Protein AF-A0A2H9MMQ1-F1 (afdb_monomer_lite)

Structure (mmCIF, N/CA/C/O backbone):
data_AF-A0A2H9MMQ1-F1
#
_entry.id   AF-A0A2H9MMQ1-F1
#
loop_
_atom_site.group_PDB
_atom_site.id
_atom_site.type_symbol
_atom_site.label_atom_id
_atom_site.label_alt_id
_atom_site.label_comp_id
_atom_site.label_asym_id
_atom_site.label_entity_id
_at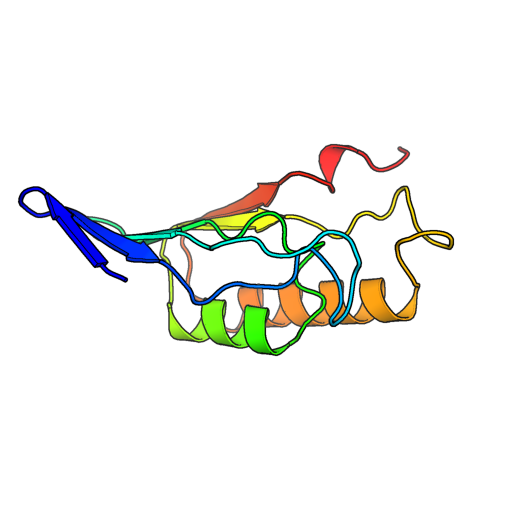om_site.label_seq_id
_atom_site.pdbx_PDB_ins_code
_atom_site.Cartn_x
_atom_site.Cartn_y
_atom_site.Cartn_z
_atom_site.occupancy
_atom_site.B_iso_or_equiv
_atom_site.auth_seq_id
_atom_site.auth_comp_id
_atom_site.auth_asym_id
_atom_site.auth_atom_id
_atom_site.pdbx_PDB_model_num
ATOM 1 N N . ASN A 1 1 ? 9.566 6.339 15.360 1.00 82.38 1 ASN A N 1
ATOM 2 C CA . ASN A 1 1 ? 8.726 6.812 14.237 1.00 82.38 1 ASN A CA 1
ATOM 3 C C . ASN A 1 1 ? 7.253 6.828 14.631 1.00 82.38 1 ASN A C 1
ATOM 5 O O . ASN A 1 1 ? 6.431 6.241 13.939 1.00 82.38 1 ASN A O 1
ATOM 9 N N . GLU A 1 2 ? 6.913 7.471 15.750 1.00 95.56 2 GLU A N 1
ATOM 10 C CA . GLU A 1 2 ? 5.535 7.523 16.243 1.00 95.56 2 GLU A CA 1
ATOM 11 C C . GLU A 1 2 ? 5.284 8.832 16.993 1.00 95.56 2 GLU A C 1
ATOM 13 O O . GLU A 1 2 ? 6.166 9.306 17.710 1.00 95.56 2 GLU A O 1
ATOM 18 N N . LEU A 1 3 ? 4.090 9.393 16.816 1.00 97.81 3 LEU A N 1
ATOM 19 C CA . LEU A 1 3 ? 3.568 10.549 17.536 1.00 97.81 3 LEU A CA 1
ATOM 20 C C . LEU A 1 3 ? 2.200 10.196 18.125 1.00 97.81 3 LEU A C 1
ATOM 22 O O . LEU A 1 3 ? 1.435 9.436 17.527 1.00 97.81 3 LEU A O 1
ATOM 26 N N . LYS A 1 4 ? 1.870 10.776 19.280 1.00 97.94 4 LYS A N 1
ATOM 27 C CA . LYS A 1 4 ? 0.571 10.589 19.932 1.00 97.94 4 LYS A CA 1
ATOM 28 C C . LYS A 1 4 ? -0.035 11.934 20.316 1.00 97.94 4 LYS A C 1
ATOM 30 O O . LYS A 1 4 ? 0.598 12.719 21.015 1.00 97.94 4 LYS A O 1
ATOM 35 N N . PHE A 1 5 ? -1.279 12.156 19.901 1.00 97.38 5 PHE A N 1
ATOM 36 C CA . PHE A 1 5 ? -2.075 13.344 20.209 1.00 97.38 5 PHE A CA 1
ATOM 37 C C . PHE A 1 5 ? -3.426 12.900 20.777 1.00 97.38 5 PHE A C 1
ATOM 39 O O . PHE A 1 5 ? -4.318 12.475 20.042 1.00 97.38 5 PHE A O 1
ATOM 46 N N . GLY A 1 6 ? -3.572 12.945 22.103 1.00 96.94 6 GLY A N 1
ATOM 47 C CA . GLY A 1 6 ? -4.752 12.393 22.774 1.00 96.94 6 GLY A CA 1
ATOM 48 C C . GLY A 1 6 ? -4.899 10.890 22.504 1.00 96.94 6 GLY A C 1
ATOM 49 O O . GLY A 1 6 ? -3.994 10.113 22.820 1.00 96.94 6 GLY A O 1
ATOM 50 N N . SER A 1 7 ? -6.032 10.480 21.921 1.00 97.19 7 SER A N 1
ATOM 51 C CA . SER A 1 7 ? -6.284 9.089 21.507 1.00 97.19 7 SER A CA 1
ATOM 52 C C . SER A 1 7 ? -5.774 8.755 20.102 1.00 97.19 7 SER A C 1
ATOM 54 O O . SER A 1 7 ? -5.776 7.586 19.732 1.00 97.19 7 SER A O 1
ATOM 56 N N . THR A 1 8 ? -5.324 9.746 19.328 1.00 98.19 8 THR A N 1
ATOM 57 C CA . THR A 1 8 ? -4.804 9.541 17.973 1.00 98.19 8 THR A CA 1
ATOM 58 C C . THR A 1 8 ? -3.328 9.173 18.020 1.00 98.19 8 THR A C 1
ATOM 60 O O . THR A 1 8 ? -2.508 9.889 18.603 1.00 98.19 8 THR A O 1
ATOM 63 N N . LYS A 1 9 ? -2.980 8.075 17.358 1.00 98.44 9 LYS A N 1
ATOM 64 C CA . LYS A 1 9 ? -1.619 7.574 17.184 1.00 98.44 9 LYS A CA 1
ATOM 65 C C . LYS A 1 9 ? -1.228 7.686 15.711 1.00 98.44 9 LYS A C 1
ATOM 67 O O . LYS A 1 9 ? -1.979 7.259 14.844 1.00 98.44 9 LYS A O 1
ATOM 72 N N . ILE A 1 10 ? -0.066 8.265 15.428 1.00 98.50 10 ILE A N 1
ATOM 73 C CA . ILE A 1 10 ? 0.460 8.433 14.069 1.00 98.50 10 ILE A CA 1
ATOM 74 C C . ILE A 1 10 ? 1.801 7.715 13.997 1.00 98.50 10 ILE A C 1
ATOM 76 O O . ILE A 1 10 ? 2.733 8.083 14.710 1.00 98.50 10 ILE A O 1
ATOM 80 N N . ARG A 1 11 ? 1.907 6.699 13.146 1.00 98.19 11 ARG A N 1
ATOM 81 C CA . ARG A 1 11 ? 3.144 5.965 12.871 1.00 98.19 11 ARG A CA 1
ATOM 82 C C . ARG A 1 11 ? 3.617 6.258 11.458 1.00 98.19 11 ARG A C 1
ATOM 84 O O . ARG A 1 11 ? 2.818 6.456 10.550 1.00 98.19 11 ARG A O 1
ATOM 91 N N . PHE A 1 12 ? 4.929 6.250 11.283 1.00 98.19 12 PHE A N 1
ATOM 92 C CA . PHE A 1 12 ? 5.563 6.440 9.984 1.00 98.19 12 PHE A CA 1
ATOM 93 C C . PHE A 1 12 ? 6.312 5.173 9.597 1.00 98.19 12 PHE A C 1
ATOM 95 O O . PHE A 1 12 ? 6.982 4.563 10.443 1.00 98.19 12 PHE A O 1
ATOM 102 N N . THR A 1 13 ? 6.229 4.788 8.326 1.00 97.62 13 THR A N 1
ATOM 103 C CA . THR A 1 13 ? 7.014 3.667 7.804 1.00 97.62 13 THR A CA 1
ATOM 104 C C . THR A 1 13 ? 8.509 3.994 7.854 1.00 97.62 13 THR A C 1
ATOM 106 O O . THR A 1 13 ? 8.940 5.122 8.116 1.00 97.62 13 THR A O 1
ATOM 109 N N . LYS A 1 14 ? 9.349 2.998 7.574 1.00 96.19 14 LYS A N 1
ATOM 110 C CA . LYS A 1 14 ? 10.704 3.298 7.093 1.00 96.19 14 LYS A CA 1
ATOM 111 C C . LYS A 1 14 ? 10.610 3.968 5.709 1.00 96.19 14 LYS A C 1
ATOM 113 O O . LYS A 1 14 ? 9.578 3.804 5.055 1.00 96.19 14 LYS A O 1
ATOM 118 N N . PRO A 1 15 ? 11.650 4.690 5.255 1.00 96.50 15 PRO A N 1
ATOM 119 C CA . PRO A 1 15 ? 11.690 5.209 3.892 1.00 96.50 15 PRO A CA 1
ATOM 120 C C . PRO A 1 15 ? 11.407 4.098 2.873 1.00 96.50 15 PRO A C 1
ATOM 122 O O . PRO A 1 15 ? 12.045 3.043 2.901 1.00 96.50 15 PRO A O 1
ATOM 125 N N . LEU A 1 16 ? 10.430 4.335 2.005 1.00 96.94 16 LEU A N 1
ATOM 126 C CA . LEU A 1 16 ? 10.028 3.464 0.905 1.00 96.94 16 LEU A CA 1
ATOM 127 C C . LEU A 1 16 ? 10.534 4.087 -0.389 1.00 96.94 16 LEU A C 1
ATOM 129 O O . LEU A 1 16 ? 10.552 5.305 -0.511 1.00 96.94 16 LEU A O 1
ATOM 133 N N . TRP A 1 17 ? 10.969 3.287 -1.352 1.00 97.00 17 TRP A N 1
ATOM 134 C CA . TRP A 1 17 ? 11.376 3.801 -2.653 1.00 97.00 17 TRP A CA 1
ATOM 135 C C . TRP A 1 17 ? 10.185 4.454 -3.351 1.00 97.00 17 TRP A C 1
ATOM 137 O O . TRP A 1 17 ? 9.100 3.876 -3.397 1.00 97.00 17 TRP A O 1
ATOM 147 N N . HIS A 1 18 ? 10.409 5.637 -3.920 1.00 94.31 18 HIS A N 1
ATOM 148 C CA . HIS A 1 18 ? 9.445 6.256 -4.821 1.00 94.31 18 HIS A CA 1
ATOM 149 C C . HIS A 1 18 ? 9.544 5.579 -6.198 1.00 94.31 18 HIS A C 1
ATOM 151 O O . HIS A 1 18 ? 10.293 6.013 -7.075 1.00 94.31 18 HIS A O 1
ATOM 157 N N . GLY A 1 19 ? 8.866 4.439 -6.338 1.00 90.69 19 GLY A N 1
ATOM 158 C CA . GLY A 1 19 ? 8.978 3.531 -7.478 1.00 90.69 19 GLY A CA 1
ATOM 159 C C . GLY A 1 19 ? 9.860 2.315 -7.199 1.00 90.69 19 GLY A C 1
ATOM 160 O O . GLY A 1 19 ? 9.937 1.816 -6.076 1.00 90.69 19 GLY A O 1
ATOM 161 N N . THR A 1 20 ? 10.537 1.796 -8.225 1.00 92.81 20 THR A N 1
ATOM 162 C CA . THR A 1 20 ? 11.392 0.609 -8.069 1.00 92.81 20 THR A CA 1
ATOM 163 C C . THR A 1 20 ? 12.643 0.873 -7.231 1.00 92.81 20 THR A C 1
ATOM 165 O O . THR A 1 20 ? 13.166 1.986 -7.184 1.00 92.81 20 THR A O 1
ATOM 168 N N . ARG A 1 21 ? 13.212 -0.189 -6.647 1.00 94.25 21 ARG A N 1
ATOM 169 C CA . ARG A 1 21 ? 14.475 -0.124 -5.893 1.00 94.25 21 ARG A CA 1
ATOM 170 C C . ARG A 1 21 ? 15.593 0.519 -6.713 1.00 94.25 21 ARG A C 1
ATOM 172 O O . ARG A 1 21 ? 15.825 0.124 -7.851 1.00 94.25 21 ARG A O 1
ATOM 179 N N . GLY A 1 22 ? 16.311 1.469 -6.113 1.00 92.56 22 GLY A N 1
ATOM 180 C CA . GLY A 1 22 ? 17.439 2.149 -6.760 1.00 92.56 22 GLY A CA 1
ATOM 181 C C . GLY A 1 22 ? 17.043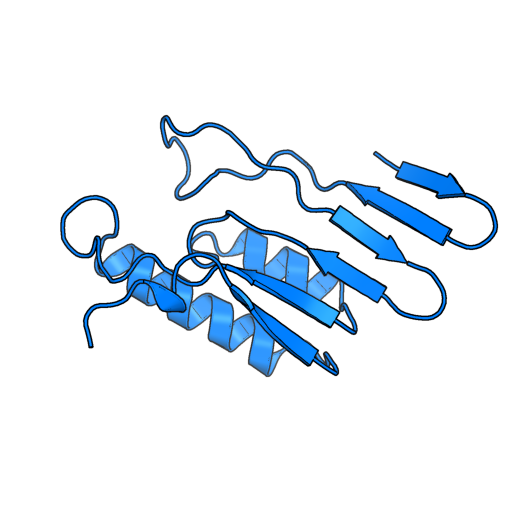 3.259 -7.738 1.00 92.56 22 GLY A C 1
ATOM 182 O O . GLY A 1 22 ? 17.906 3.792 -8.432 1.00 92.56 22 GLY A O 1
ATOM 183 N N . THR A 1 23 ? 15.760 3.622 -7.801 1.00 90.94 23 THR A N 1
ATOM 184 C CA . THR A 1 23 ? 15.285 4.802 -8.536 1.00 90.94 23 THR A CA 1
ATOM 185 C C . THR A 1 23 ? 15.969 6.093 -8.067 1.00 90.94 23 THR A C 1
ATOM 187 O O . THR A 1 23 ? 16.296 6.264 -6.892 1.00 90.94 23 THR A O 1
ATOM 190 N N . LYS A 1 24 ? 16.149 7.044 -8.993 1.00 92.12 24 LYS A N 1
ATOM 191 C CA . LYS A 1 24 ? 16.690 8.385 -8.702 1.00 92.12 24 LYS A CA 1
ATOM 192 C C . LYS A 1 24 ? 15.666 9.326 -8.057 1.00 92.12 24 LYS A C 1
ATOM 194 O O . LYS A 1 24 ? 16.034 10.428 -7.667 1.00 92.12 24 LYS A O 1
ATOM 199 N N . LEU A 1 25 ? 14.406 8.900 -7.949 1.00 91.69 25 LEU A N 1
ATOM 200 C CA . LEU A 1 25 ? 13.318 9.678 -7.349 1.00 91.69 25 LEU A CA 1
ATOM 201 C C . LEU A 1 25 ? 13.416 9.774 -5.816 1.00 91.69 25 LEU A C 1
ATOM 203 O O . LEU A 1 25 ? 12.754 10.608 -5.207 1.00 91.69 25 LEU A O 1
ATOM 207 N N . GLY A 1 26 ? 14.263 8.952 -5.191 1.00 95.12 26 GLY A N 1
ATOM 208 C CA . GLY A 1 26 ? 14.463 8.951 -3.746 1.00 95.12 26 GLY A CA 1
ATOM 209 C C . GLY A 1 26 ? 13.410 8.124 -3.014 1.00 95.12 26 GLY A C 1
ATOM 210 O O . GLY A 1 26 ? 13.071 7.017 -3.442 1.00 95.12 26 GLY A O 1
ATOM 211 N N . PHE A 1 27 ? 12.940 8.645 -1.880 1.00 96.69 27 PHE A N 1
ATOM 212 C CA . PHE A 1 27 ? 12.086 7.913 -0.953 1.00 96.69 27 PHE A CA 1
ATOM 213 C C . PHE A 1 27 ? 10.846 8.707 -0.547 1.00 96.69 27 PHE A C 1
ATOM 215 O O . PHE A 1 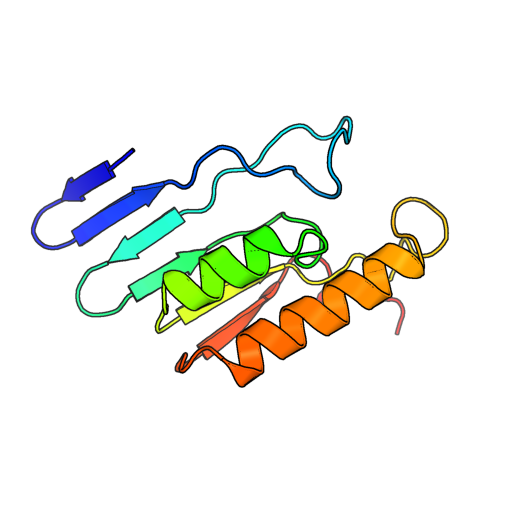27 ? 10.902 9.927 -0.402 1.00 96.69 27 PHE A O 1
ATOM 222 N N . VAL A 1 28 ? 9.770 7.982 -0.269 1.00 96.50 28 VAL A N 1
ATOM 223 C CA . VAL A 1 28 ? 8.561 8.460 0.404 1.00 96.50 28 VAL A CA 1
ATOM 224 C C . VAL A 1 28 ? 8.429 7.792 1.771 1.00 96.50 28 VAL A C 1
ATOM 226 O O . VAL A 1 28 ? 9.125 6.823 2.087 1.00 96.50 28 VAL A O 1
ATOM 229 N N . VAL A 1 29 ? 7.543 8.314 2.611 1.00 97.31 29 VAL A N 1
ATOM 230 C CA . VAL A 1 29 ? 7.214 7.715 3.905 1.00 97.31 29 VAL A CA 1
ATOM 231 C C . VAL A 1 29 ? 5.708 7.547 3.971 1.00 97.31 29 VAL A C 1
ATOM 233 O O . VAL A 1 29 ? 4.972 8.519 3.833 1.00 97.31 29 VAL A O 1
ATOM 236 N N . GLY A 1 30 ? 5.262 6.318 4.213 1.00 97.38 30 GLY A N 1
ATOM 237 C CA . GLY A 1 30 ? 3.861 6.039 4.477 1.00 97.38 30 GLY A CA 1
ATOM 238 C C . GLY A 1 30 ? 3.469 6.485 5.884 1.00 97.38 30 GLY A C 1
ATOM 239 O O . GLY A 1 30 ? 4.280 6.453 6.818 1.00 97.38 30 GLY A O 1
ATOM 240 N N . VAL A 1 31 ? 2.208 6.871 6.043 1.00 98.31 31 VAL A N 1
ATOM 241 C CA . VAL A 1 31 ? 1.642 7.342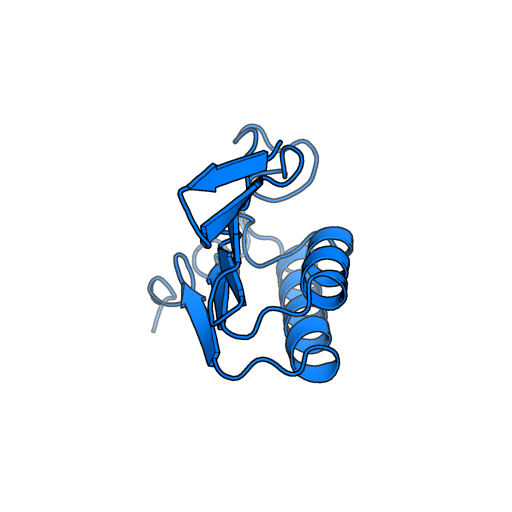 7.308 1.00 98.31 31 VAL A CA 1
ATOM 242 C C . VAL A 1 31 ? 0.494 6.431 7.711 1.00 98.31 31 VAL A C 1
ATOM 244 O O . VAL A 1 31 ? -0.456 6.230 6.958 1.00 98.31 31 VAL A O 1
ATOM 247 N N . ILE A 1 32 ? 0.578 5.897 8.923 1.00 98.56 32 ILE A N 1
ATOM 248 C CA . ILE A 1 32 ? -0.463 5.082 9.540 1.00 98.56 32 ILE A CA 1
ATOM 249 C C . ILE A 1 32 ? -1.083 5.910 10.659 1.00 98.56 32 ILE A C 1
ATOM 251 O O . ILE A 1 32 ? -0.380 6.349 11.569 1.00 98.56 32 ILE A O 1
ATOM 255 N N . ILE A 1 33 ? -2.392 6.128 10.598 1.00 98.50 33 ILE A N 1
ATOM 256 C CA . ILE A 1 33 ? -3.140 6.911 11.582 1.00 98.50 33 ILE A CA 1
ATOM 257 C C . ILE A 1 33 ? -4.141 5.978 12.256 1.00 98.50 33 ILE A C 1
ATOM 259 O O . ILE A 1 33 ? -4.983 5.381 11.594 1.00 98.50 33 ILE A O 1
ATOM 263 N N . GLU A 1 34 ? -4.040 5.846 13.573 1.00 98.19 34 GLU A N 1
ATOM 264 C CA . GLU A 1 34 ? -4.858 4.955 14.394 1.00 98.19 34 GLU A CA 1
ATOM 265 C C . GLU A 1 34 ? -5.628 5.787 15.430 1.00 98.19 34 GLU A C 1
ATOM 267 O O . GLU A 1 34 ? -5.033 6.453 16.280 1.00 98.19 34 GLU A O 1
ATOM 272 N N . ASN A 1 35 ? -6.960 5.757 15.360 1.00 95.94 35 ASN A N 1
ATOM 273 C CA . ASN A 1 35 ? -7.846 6.245 16.422 1.00 95.94 35 ASN A CA 1
ATOM 274 C C . ASN A 1 35 ? -9.069 5.316 16.527 1.00 95.94 35 ASN A C 1
ATOM 276 O O . ASN A 1 35 ? -8.910 4.153 16.880 1.00 95.94 35 ASN A O 1
ATOM 280 N N . LYS A 1 36 ? -10.274 5.797 16.188 1.00 95.69 36 LYS A N 1
ATOM 281 C CA . LYS A 1 36 ? -11.473 4.951 16.055 1.00 95.69 36 LYS A CA 1
ATOM 282 C C . LYS A 1 36 ? -11.407 4.030 14.842 1.00 95.69 36 LYS A C 1
ATOM 284 O O . LYS A 1 36 ? -12.014 2.970 14.873 1.00 95.69 36 LYS A O 1
ATOM 289 N N . GLU A 1 37 ? -10.698 4.471 13.808 1.00 96.56 37 GLU A N 1
ATOM 290 C CA . GLU A 1 37 ? -10.413 3.697 12.608 1.00 96.56 37 GLU A CA 1
ATOM 291 C C . GLU A 1 37 ? -8.911 3.738 12.318 1.00 96.56 37 GLU A C 1
ATOM 293 O O . GLU A 1 37 ? -8.212 4.672 12.745 1.00 96.56 37 GLU A O 1
ATOM 298 N N . LYS A 1 38 ? -8.421 2.728 11.595 1.00 98.19 38 LYS A N 1
ATOM 299 C CA . LYS A 1 38 ? -7.042 2.666 11.105 1.00 98.19 38 LYS A CA 1
ATOM 300 C C . LYS A 1 38 ? -6.946 3.044 9.631 1.00 98.19 38 LYS A C 1
ATOM 302 O O . LYS A 1 38 ? -7.483 2.352 8.768 1.00 98.19 38 LYS A O 1
ATOM 307 N N . ILE A 1 39 ? -6.200 4.106 9.348 1.00 98.50 39 ILE A N 1
ATOM 308 C CA . ILE A 1 39 ? -5.928 4.596 7.994 1.00 98.50 39 ILE A CA 1
ATOM 309 C C . ILE A 1 39 ? -4.465 4.333 7.658 1.00 98.50 39 ILE A C 1
ATOM 311 O O . ILE A 1 39 ? -3.590 4.609 8.480 1.00 98.50 39 ILE A O 1
ATOM 315 N N . PHE A 1 40 ? -4.192 3.853 6.448 1.00 98.19 40 PHE A N 1
ATOM 316 C CA . PHE A 1 40 ? -2.837 3.780 5.910 1.00 98.19 40 PHE A CA 1
ATOM 317 C C . PHE A 1 40 ? -2.760 4.529 4.578 1.00 98.19 40 PHE A C 1
ATOM 319 O O . PHE A 1 40 ? -3.429 4.160 3.618 1.00 98.19 40 PHE A O 1
ATOM 326 N N . PHE A 1 41 ? -1.949 5.586 4.543 1.00 98.19 41 PHE A N 1
ATOM 327 C CA . PHE A 1 41 ? -1.589 6.332 3.340 1.00 98.19 41 PHE A CA 1
ATOM 328 C C . PHE A 1 41 ? -0.166 5.956 2.916 1.00 98.19 41 PHE A C 1
ATOM 330 O O . PHE A 1 41 ? 0.775 6.184 3.681 1.00 98.19 41 PHE A O 1
ATOM 337 N N . THR A 1 42 ? -0.001 5.362 1.733 1.00 96.75 42 THR A N 1
ATOM 338 C CA . THR A 1 42 ? 1.314 4.902 1.246 1.00 96.75 42 THR A CA 1
ATOM 339 C C . THR A 1 42 ? 1.909 5.769 0.147 1.00 96.75 42 THR A C 1
ATOM 341 O O . THR A 1 42 ? 3.120 5.703 -0.050 1.00 96.75 42 THR A O 1
ATOM 344 N N . SER A 1 43 ? 1.077 6.506 -0.589 1.00 91.81 43 SER A N 1
ATOM 345 C CA . SER A 1 43 ? 1.452 7.098 -1.871 1.00 91.81 43 SER A CA 1
ATOM 346 C C . SER A 1 43 ? 2.605 8.114 -1.741 1.00 91.81 43 SER A C 1
ATOM 348 O O . SER A 1 43 ? 2.703 8.841 -0.750 1.00 91.81 43 SER A O 1
ATOM 350 N N . ASP A 1 44 ? 3.546 8.177 -2.688 1.00 92.56 44 ASP A N 1
ATOM 351 C CA . ASP A 1 44 ? 3.532 7.533 -4.014 1.00 92.56 44 ASP A CA 1
ATOM 352 C C . ASP A 1 44 ? 4.611 6.431 -4.134 1.00 92.56 44 ASP A C 1
ATOM 354 O O . ASP A 1 44 ? 5.812 6.718 -4.177 1.00 92.56 44 ASP A O 1
ATOM 358 N N . ILE A 1 45 ? 4.208 5.158 -4.218 1.00 94.06 45 ILE A N 1
ATOM 359 C CA . ILE A 1 45 ? 5.104 3.984 -4.335 1.00 94.06 45 ILE A CA 1
ATOM 360 C C . ILE A 1 45 ? 5.066 3.304 -5.723 1.00 94.06 45 ILE A C 1
ATOM 362 O O . ILE A 1 45 ? 5.572 2.189 -5.885 1.00 94.06 45 ILE A O 1
ATOM 366 N N . ASP A 1 46 ? 4.515 3.996 -6.721 1.00 90.62 46 ASP A N 1
ATOM 367 C CA . ASP A 1 46 ? 4.343 3.619 -8.134 1.00 90.62 46 ASP A CA 1
ATOM 368 C C . ASP A 1 46 ? 3.550 2.320 -8.334 1.00 90.62 46 ASP A C 1
ATOM 370 O O . ASP A 1 46 ? 4.017 1.352 -8.946 1.00 90.62 46 ASP A O 1
ATOM 374 N N . GLY A 1 47 ? 2.347 2.269 -7.761 1.00 90.38 47 GLY A N 1
ATOM 375 C CA . GLY A 1 47 ? 1.465 1.112 -7.875 1.00 90.38 47 GLY A CA 1
ATOM 376 C C . GLY A 1 47 ? 2.086 -0.143 -7.275 1.00 90.38 47 GLY A C 1
ATOM 377 O O . GLY A 1 47 ? 2.471 -1.025 -8.030 1.00 90.38 47 GLY A O 1
ATOM 378 N N . PRO A 1 48 ? 2.132 -0.282 -5.943 1.00 93.06 48 PRO A N 1
ATOM 379 C CA . PRO A 1 48 ? 3.081 -1.117 -5.174 1.00 93.06 48 PRO A CA 1
ATOM 380 C C . PRO A 1 48 ? 3.823 -2.202 -5.984 1.00 93.06 48 PRO A C 1
ATOM 382 O O . PRO A 1 48 ? 3.474 -3.382 -5.937 1.00 93.06 48 PRO A O 1
ATOM 385 N N . CYS A 1 49 ? 4.863 -1.838 -6.742 1.00 94.69 49 CYS A N 1
ATOM 386 C CA . CYS A 1 49 ? 5.579 -2.799 -7.597 1.00 94.69 49 CYS A CA 1
ATOM 387 C C . CYS A 1 49 ? 6.570 -3.683 -6.810 1.00 94.69 49 CYS A C 1
ATOM 389 O O . CYS A 1 49 ? 6.983 -4.748 -7.276 1.00 94.69 49 CYS A O 1
ATOM 391 N N . ILE A 1 50 ? 6.922 -3.257 -5.595 1.00 96.94 50 ILE A N 1
ATOM 392 C CA . ILE A 1 50 ? 7.772 -3.966 -4.635 1.00 96.94 50 ILE A CA 1
ATOM 393 C C . ILE A 1 50 ? 6.870 -4.800 -3.714 1.00 96.94 50 ILE A C 1
ATOM 395 O O . ILE A 1 50 ? 5.988 -4.261 -3.048 1.00 96.94 50 ILE A O 1
ATOM 399 N N . GLU A 1 51 ? 7.074 -6.120 -3.684 1.00 97.25 51 GLU A N 1
ATOM 400 C CA . GLU A 1 51 ? 6.187 -7.063 -2.981 1.00 97.25 51 GLU A CA 1
ATOM 401 C C . GLU A 1 51 ? 6.112 -6.807 -1.470 1.00 97.25 51 GLU A C 1
ATOM 403 O O . GLU A 1 51 ? 5.033 -6.897 -0.886 1.00 97.25 51 GLU A O 1
ATOM 408 N N . GLU A 1 52 ? 7.215 -6.382 -0.858 1.00 97.62 52 GLU A N 1
ATOM 409 C CA . GLU A 1 52 ? 7.279 -6.072 0.570 1.00 97.62 52 GLU A CA 1
ATOM 410 C C . GLU A 1 52 ? 6.364 -4.904 0.960 1.00 97.62 52 GLU A C 1
ATOM 412 O O . GLU A 1 52 ? 5.957 -4.799 2.114 1.00 97.62 52 GLU A O 1
ATOM 417 N N . TYR A 1 53 ? 6.008 -4.025 0.016 1.00 97.31 53 TYR A N 1
ATOM 418 C CA . TYR A 1 53 ? 5.066 -2.935 0.288 1.00 97.31 53 TYR A CA 1
ATOM 419 C C . TYR A 1 53 ? 3.633 -3.456 0.362 1.00 97.31 53 TYR A C 1
ATOM 421 O O . TYR A 1 53 ? 2.861 -2.998 1.200 1.00 97.31 53 TYR A O 1
ATOM 429 N N . ALA A 1 54 ? 3.296 -4.465 -0.445 1.00 97.38 54 ALA A N 1
ATOM 430 C CA . ALA A 1 54 ? 2.022 -5.159 -0.323 1.00 97.38 54 ALA A CA 1
ATOM 431 C C . ALA A 1 54 ? 1.945 -5.990 0.961 1.00 97.38 54 ALA A C 1
ATOM 433 O O . ALA A 1 54 ? 0.918 -5.956 1.631 1.00 97.38 54 ALA A O 1
ATOM 434 N N . ASP A 1 55 ? 3.024 -6.686 1.337 1.00 98.12 55 ASP A N 1
ATOM 435 C CA . ASP A 1 55 ? 3.083 -7.398 2.621 1.00 98.12 55 ASP A CA 1
ATOM 436 C C . ASP A 1 55 ? 2.893 -6.449 3.803 1.00 98.12 55 ASP A C 1
ATOM 438 O O . ASP A 1 55 ? 2.061 -6.710 4.664 1.00 98.12 55 ASP A O 1
ATOM 442 N N . MET A 1 56 ? 3.562 -5.295 3.789 1.00 97.56 56 MET A N 1
ATOM 443 C CA . MET A 1 56 ? 3.396 -4.265 4.816 1.00 97.56 56 MET A CA 1
ATOM 444 C C . MET A 1 56 ? 1.939 -3.792 4.939 1.00 97.56 56 MET A C 1
ATOM 446 O O . MET A 1 56 ? 1.438 -3.637 6.049 1.00 97.56 56 MET A O 1
ATOM 450 N N . VAL A 1 57 ? 1.236 -3.576 3.823 1.00 97.75 57 VAL A N 1
ATOM 451 C CA . VAL A 1 57 ? -0.193 -3.213 3.850 1.00 97.75 57 VAL A CA 1
ATOM 452 C C . VAL A 1 57 ? -1.041 -4.340 4.449 1.00 97.75 57 VAL A C 1
ATOM 454 O O . VAL A 1 57 ? -1.897 -4.078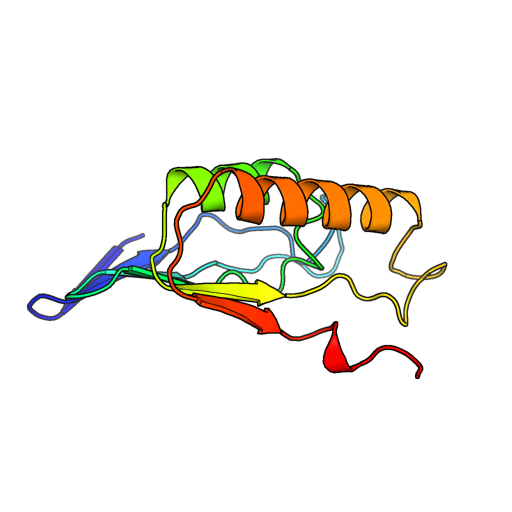 5.297 1.00 97.75 57 VAL A O 1
ATOM 457 N N . VAL A 1 58 ? -0.781 -5.591 4.055 1.00 98.19 58 VAL A N 1
ATOM 458 C CA . VAL A 1 58 ? -1.500 -6.770 4.563 1.00 98.19 58 VAL A CA 1
ATOM 459 C C . VAL A 1 58 ? -1.273 -6.976 6.058 1.00 98.19 58 VAL A C 1
ATOM 461 O O . VAL A 1 58 ? -2.208 -7.323 6.777 1.00 98.19 58 VAL A O 1
ATOM 464 N N . GLU A 1 59 ? -0.055 -6.749 6.537 1.00 97.69 59 GLU A N 1
ATOM 465 C CA . GLU A 1 59 ? 0.309 -6.848 7.950 1.00 97.69 59 GLU A CA 1
ATOM 466 C C . GLU A 1 59 ? -0.305 -5.721 8.784 1.00 97.69 59 GLU A C 1
ATOM 468 O O . GLU A 1 59 ? -0.787 -5.968 9.891 1.00 97.69 59 GLU A O 1
ATOM 473 N N . GLU A 1 60 ? -0.338 -4.494 8.253 1.00 97.56 60 GLU A N 1
ATOM 474 C CA . GLU A 1 60 ? -0.912 -3.346 8.956 1.00 97.56 60 GLU A CA 1
ATOM 475 C C . GLU A 1 60 ? -2.437 -3.426 9.093 1.00 97.56 60 GLU A C 1
ATOM 477 O O . GLU A 1 60 ? -2.975 -2.873 10.055 1.00 97.56 60 GLU A O 1
ATOM 482 N N . LYS A 1 61 ? -3.129 -4.134 8.188 1.00 97.25 61 LYS A N 1
ATOM 483 C CA . LYS A 1 61 ? -4.591 -4.336 8.211 1.00 97.25 61 LYS A CA 1
ATOM 484 C C . LYS A 1 61 ? -5.381 -3.033 8.428 1.00 97.25 61 LYS A C 1
ATOM 486 O O . LYS A 1 61 ? -6.109 -2.918 9.417 1.00 97.25 61 LYS A O 1
ATOM 491 N N . PRO A 1 62 ? -5.207 -2.017 7.566 1.00 97.88 62 PRO A N 1
ATOM 492 C CA . PRO A 1 62 ? -5.977 -0.788 7.680 1.00 97.88 62 PRO A CA 1
ATOM 493 C C . PRO A 1 62 ? -7.458 -1.029 7.375 1.00 97.88 62 PRO A C 1
ATOM 495 O O . PRO A 1 62 ? -7.807 -1.866 6.549 1.00 97.88 62 PRO A O 1
ATOM 498 N N . GLU A 1 63 ? -8.327 -0.234 7.990 1.00 98.50 63 GLU A N 1
ATOM 499 C CA . GLU A 1 63 ? -9.739 -0.154 7.607 1.00 98.50 63 GLU A CA 1
ATOM 500 C C . GLU A 1 63 ? -9.927 0.722 6.366 1.00 98.50 63 GLU A C 1
ATOM 502 O O . GLU A 1 63 ? -10.815 0.460 5.553 1.00 98.50 63 GLU A O 1
ATOM 507 N N . ILE A 1 64 ? -9.082 1.747 6.214 1.00 98.38 64 ILE A N 1
ATOM 508 C CA . ILE A 1 64 ? -9.043 2.627 5.045 1.00 98.38 64 ILE A CA 1
ATOM 509 C C . ILE A 1 64 ? -7.623 2.629 4.480 1.00 98.38 64 ILE A C 1
ATOM 511 O O . ILE A 1 64 ? -6.680 3.065 5.144 1.00 98.38 64 ILE A O 1
ATOM 515 N N . LEU A 1 65 ? -7.474 2.171 3.242 1.00 98.19 65 LEU A N 1
ATOM 516 C CA . LEU A 1 65 ? -6.213 2.203 2.508 1.00 98.19 65 LEU A CA 1
ATOM 517 C C . LEU A 1 65 ? -6.259 3.290 1.435 1.00 98.19 65 LEU A C 1
ATOM 519 O O . LEU A 1 65 ? -7.183 3.323 0.626 1.00 98.19 65 LEU A O 1
ATOM 523 N N . ILE A 1 66 ? -5.240 4.140 1.401 1.00 97.62 66 ILE A N 1
ATOM 524 C CA . ILE A 1 66 ? -4.997 5.089 0.316 1.00 97.62 66 ILE A CA 1
ATOM 525 C C . ILE A 1 66 ? -3.639 4.746 -0.288 1.00 97.62 66 ILE A C 1
ATOM 527 O O . ILE A 1 66 ? -2.616 4.790 0.403 1.00 97.62 66 ILE A O 1
ATOM 531 N N . ILE A 1 67 ? -3.658 4.344 -1.553 1.00 96.38 67 ILE A N 1
ATOM 532 C CA . ILE A 1 67 ? -2.504 3.801 -2.264 1.00 96.38 67 ILE A CA 1
ATOM 533 C C . ILE A 1 67 ? -2.560 4.211 -3.728 1.00 96.38 67 ILE A C 1
ATOM 535 O O . ILE A 1 67 ? -3.634 4.249 -4.323 1.00 96.38 67 ILE A O 1
ATOM 539 N N . ASP A 1 68 ? -1.414 4.492 -4.329 1.00 94.62 68 ASP A N 1
ATOM 540 C CA . ASP A 1 68 ? -1.341 4.911 -5.718 1.00 94.62 68 ASP A CA 1
ATOM 541 C C . ASP A 1 68 ? -1.429 3.728 -6.683 1.00 94.62 68 ASP A C 1
ATOM 543 O O . ASP A 1 68 ? -1.077 2.589 -6.366 1.00 94.62 68 ASP A O 1
ATOM 547 N N . GLY A 1 69 ? -1.953 3.996 -7.880 1.00 93.12 69 GLY A N 1
ATOM 548 C CA . GLY A 1 69 ? -1.953 3.043 -8.989 1.00 93.12 69 GLY A CA 1
ATOM 549 C C . GLY A 1 69 ? -0.626 3.020 -9.759 1.00 93.12 69 GLY A C 1
ATOM 550 O O . GLY A 1 69 ? 0.190 3.924 -9.612 1.00 93.12 69 GLY A O 1
ATOM 551 N N . PRO A 1 70 ? -0.397 2.015 -10.622 1.00 92.88 70 PRO A N 1
ATOM 552 C CA . PRO A 1 70 ? 0.750 2.032 -11.526 1.00 92.88 70 PRO A CA 1
ATOM 553 C C . PRO A 1 70 ? 0.601 3.149 -12.572 1.00 92.88 70 PRO A C 1
ATOM 555 O O . PRO A 1 70 ? -0.485 3.347 -13.117 1.00 92.88 70 PRO A O 1
ATOM 558 N N . ALA A 1 71 ? 1.693 3.845 -12.903 1.00 91.81 71 ALA A N 1
ATOM 559 C CA . ALA A 1 71 ? 1.735 4.865 -13.956 1.00 91.81 71 ALA A CA 1
ATOM 560 C C . ALA A 1 71 ? 1.645 4.277 -15.385 1.00 91.81 71 ALA A C 1
ATOM 562 O O . ALA A 1 71 ? 2.602 4.317 -16.159 1.00 91.81 71 ALA A O 1
ATOM 563 N N . THR A 1 72 ? 0.490 3.727 -15.759 1.00 91.75 72 THR A N 1
ATOM 564 C CA . THR A 1 72 ? 0.236 3.062 -17.056 1.00 91.75 72 THR A CA 1
ATOM 565 C C . THR A 1 72 ? 0.414 3.972 -18.273 1.00 91.75 72 THR A C 1
ATOM 567 O O . THR A 1 72 ? 0.928 3.516 -19.291 1.00 91.75 72 THR A O 1
ATOM 570 N N . TYR A 1 73 ? 0.136 5.272 -18.158 1.00 90.75 73 TYR A N 1
ATOM 571 C CA . TYR A 1 73 ? 0.436 6.258 -19.209 1.00 90.75 73 TYR A CA 1
ATOM 572 C C . TYR A 1 73 ? 1.945 6.425 -19.495 1.00 90.75 73 TYR A C 1
ATOM 574 O O . TYR A 1 73 ? 2.326 7.037 -20.490 1.00 90.75 73 TYR A O 1
ATOM 582 N N . LEU A 1 74 ? 2.821 5.886 -18.639 1.00 91.50 74 LEU A N 1
ATOM 583 C CA . LEU A 1 74 ? 4.278 5.861 -18.824 1.00 91.50 74 LEU A CA 1
ATOM 584 C C . LEU A 1 74 ? 4.802 4.468 -19.208 1.00 91.50 74 LEU A C 1
ATOM 586 O O . LEU A 1 74 ? 6.012 4.220 -19.112 1.00 91.50 74 LEU A O 1
ATOM 590 N N . LEU A 1 75 ? 3.916 3.547 -19.605 1.00 92.19 75 LEU A N 1
ATOM 591 C CA . LEU A 1 75 ? 4.272 2.179 -19.969 1.00 92.19 75 LEU A CA 1
ATOM 592 C C . LEU A 1 75 ? 5.202 2.151 -21.190 1.00 92.19 75 LEU A C 1
ATOM 594 O O . LEU A 1 75 ? 4.911 2.724 -22.235 1.00 92.19 75 LEU A O 1
ATOM 598 N N . GLY A 1 76 ? 6.332 1.460 -21.050 1.00 89.00 76 GLY A N 1
ATOM 599 C CA . GLY A 1 76 ? 7.389 1.393 -22.061 1.00 89.00 76 GLY A CA 1
ATOM 600 C C . GLY A 1 76 ? 8.466 2.474 -21.928 1.00 89.00 76 GLY A C 1
ATOM 601 O O . GLY A 1 76 ? 9.458 2.404 -22.648 1.00 89.00 76 GLY A O 1
ATOM 602 N N . TYR A 1 77 ? 8.313 3.427 -20.999 1.00 87.75 77 TYR A N 1
ATOM 603 C CA . TYR A 1 77 ? 9.331 4.437 -20.693 1.00 87.75 77 TYR A CA 1
ATOM 604 C C . TYR A 1 77 ? 9.841 4.314 -19.253 1.00 87.75 77 TYR A C 1
ATOM 606 O O . TYR A 1 77 ? 10.905 3.743 -19.025 1.00 87.75 77 TYR A O 1
ATOM 614 N N . ILE A 1 78 ? 9.074 4.817 -18.280 1.00 88.12 78 ILE A N 1
ATOM 615 C CA . ILE A 1 78 ? 9.408 4.712 -16.849 1.00 88.12 78 ILE A CA 1
ATOM 616 C C . ILE A 1 78 ? 8.797 3.436 -16.262 1.00 88.12 78 ILE A C 1
ATOM 618 O O . ILE A 1 78 ? 9.473 2.689 -15.557 1.00 88.12 78 ILE A O 1
ATOM 622 N N . MET A 1 79 ? 7.538 3.148 -16.600 1.00 91.56 79 MET A N 1
ATOM 623 C CA . MET A 1 79 ? 6.852 1.931 -16.178 1.00 91.56 79 MET A CA 1
ATOM 624 C C . MET A 1 79 ? 7.176 0.795 -17.153 1.00 91.56 79 MET A C 1
ATOM 626 O O . MET A 1 79 ? 6.954 0.912 -18.358 1.00 91.56 79 MET A O 1
ATOM 630 N N . SER A 1 80 ? 7.677 -0.333 -16.653 1.00 94.31 80 SER A N 1
ATOM 631 C CA . SER A 1 80 ? 7.899 -1.529 -17.472 1.00 94.31 80 SER A CA 1
ATOM 632 C C . SER A 1 80 ? 6.688 -2.463 -17.425 1.00 94.31 80 SER A C 1
ATOM 634 O O . SER A 1 80 ? 5.935 -2.486 -16.452 1.00 94.31 80 SER A O 1
ATOM 636 N N . TYR A 1 81 ? 6.528 -3.306 -18.449 1.00 95.19 81 TYR A N 1
ATOM 637 C CA . TYR A 1 81 ? 5.506 -4.361 -18.438 1.00 95.19 81 TYR A CA 1
ATOM 638 C C . TYR A 1 81 ? 5.681 -5.339 -17.269 1.00 95.19 81 TYR A C 1
ATOM 640 O O . TYR A 1 81 ? 4.702 -5.884 -16.761 1.00 95.19 81 TYR A O 1
ATOM 648 N N . GLU A 1 82 ? 6.921 -5.579 -16.841 1.00 95.94 82 GLU A N 1
ATOM 649 C CA . GLU A 1 82 ? 7.209 -6.421 -15.682 1.00 95.94 82 GLU A CA 1
ATOM 650 C C . GLU A 1 82 ? 6.737 -5.758 -14.383 1.00 95.94 82 GLU A C 1
ATOM 652 O O . GLU A 1 82 ? 6.064 -6.405 -13.580 1.00 95.94 82 GLU A O 1
ATOM 657 N N . ASN A 1 83 ? 7.033 -4.468 -14.198 1.00 95.38 83 ASN A N 1
ATOM 658 C CA . ASN A 1 83 ? 6.597 -3.719 -13.023 1.00 95.38 83 ASN A CA 1
ATOM 659 C C . ASN A 1 83 ? 5.077 -3.620 -12.978 1.00 95.38 83 ASN A C 1
ATOM 661 O O . ASN A 1 83 ? 4.509 -3.964 -11.953 1.00 95.38 83 ASN A O 1
ATOM 665 N N . LEU A 1 84 ? 4.413 -3.317 -14.098 1.00 95.50 84 LEU A N 1
ATOM 666 C CA . LEU A 1 84 ? 2.951 -3.309 -14.176 1.00 95.50 84 LEU A CA 1
ATOM 667 C C . LEU A 1 84 ? 2.341 -4.656 -13.751 1.00 95.50 84 LEU A C 1
ATOM 669 O O . LEU A 1 84 ? 1.382 -4.697 -12.981 1.00 95.50 84 LEU A O 1
ATOM 673 N N . LYS A 1 85 ? 2.910 -5.783 -14.203 1.00 96.88 85 LYS A N 1
ATOM 674 C CA . LYS A 1 85 ? 2.459 -7.119 -13.776 1.00 96.88 85 LYS A CA 1
ATOM 675 C C . LYS A 1 85 ? 2.642 -7.332 -12.272 1.00 96.88 85 LYS A C 1
ATOM 677 O O . LYS A 1 85 ? 1.748 -7.891 -11.634 1.00 96.88 85 LYS A O 1
ATOM 682 N N . LYS A 1 86 ? 3.769 -6.890 -11.700 1.00 97.56 86 LYS A N 1
ATOM 683 C CA . LYS A 1 86 ? 4.020 -6.950 -10.249 1.00 97.56 86 LYS A CA 1
ATOM 684 C C . LYS A 1 86 ? 3.033 -6.077 -9.479 1.00 97.56 86 LYS A C 1
ATOM 686 O O . LYS A 1 86 ? 2.416 -6.578 -8.548 1.00 97.56 86 LYS A O 1
ATOM 691 N N . SER A 1 87 ? 2.814 -4.840 -9.918 1.00 96.31 87 SER A N 1
ATOM 692 C CA . SER A 1 87 ? 1.826 -3.906 -9.375 1.00 96.31 87 SER A CA 1
ATOM 693 C C . SER A 1 87 ? 0.439 -4.533 -9.305 1.00 96.31 87 SER A C 1
ATOM 695 O O . SER A 1 87 ? -0.167 -4.580 -8.240 1.00 96.31 87 SER A O 1
ATOM 697 N N . ILE A 1 88 ? -0.043 -5.103 -10.415 1.00 96.38 88 ILE A N 1
ATOM 698 C CA . ILE A 1 88 ? -1.352 -5.767 -10.470 1.00 96.38 88 ILE A CA 1
ATOM 699 C C . ILE A 1 88 ? -1.394 -6.970 -9.520 1.00 96.38 88 ILE A C 1
ATOM 701 O O . ILE A 1 88 ? -2.347 -7.111 -8.757 1.00 96.38 88 ILE A O 1
ATOM 705 N N . LYS A 1 89 ? -0.366 -7.831 -9.525 1.00 98.38 89 LYS A N 1
ATOM 706 C CA . LYS A 1 89 ? -0.278 -8.982 -8.607 1.00 98.38 89 LYS A CA 1
ATOM 707 C C . LYS A 1 89 ? -0.342 -8.535 -7.142 1.00 98.38 89 LYS A C 1
ATOM 709 O O . LYS A 1 89 ? -1.051 -9.146 -6.347 1.00 98.38 89 LYS A O 1
ATOM 714 N N . ASN A 1 90 ? 0.382 -7.480 -6.794 1.00 98.19 90 ASN A N 1
ATOM 715 C CA . ASN A 1 90 ? 0.489 -6.962 -5.437 1.00 98.19 90 ASN A CA 1
ATOM 716 C C . ASN A 1 90 ? -0.798 -6.268 -4.982 1.00 98.19 90 ASN A C 1
ATOM 718 O O . ASN A 1 90 ? -1.262 -6.522 -3.874 1.00 98.19 90 ASN A O 1
ATOM 722 N N . LEU A 1 91 ? -1.431 -5.477 -5.849 1.00 97.00 91 LEU A N 1
ATOM 723 C CA . LEU A 1 91 ? -2.750 -4.901 -5.583 1.00 97.00 91 LEU A CA 1
ATOM 724 C C . LEU A 1 91 ? -3.801 -5.999 -5.371 1.00 97.00 91 LEU A C 1
ATOM 726 O O . LEU A 1 91 ? -4.559 -5.933 -4.409 1.00 97.00 91 LEU A O 1
ATOM 730 N N . LYS A 1 92 ? -3.798 -7.058 -6.195 1.00 97.69 92 LYS A N 1
ATOM 731 C CA . LYS A 1 92 ? -4.669 -8.226 -5.978 1.00 97.69 92 LYS A CA 1
ATOM 732 C C . LYS A 1 92 ? -4.398 -8.901 -4.635 1.00 97.69 92 LYS A C 1
ATOM 734 O O . LYS A 1 92 ? -5.340 -9.160 -3.901 1.00 97.69 92 LYS A O 1
ATOM 739 N N . LYS A 1 93 ? -3.127 -9.120 -4.280 1.00 98.25 93 LYS A N 1
ATOM 740 C CA . LYS A 1 93 ? -2.725 -9.677 -2.976 1.00 98.25 93 LYS A CA 1
ATOM 741 C C . LYS A 1 93 ? -3.267 -8.844 -1.809 1.00 98.25 93 LYS A C 1
ATOM 743 O O . LYS A 1 93 ? -3.738 -9.433 -0.845 1.00 98.25 93 LYS A O 1
ATOM 748 N N . ILE A 1 94 ? -3.215 -7.514 -1.898 1.00 98.00 94 ILE A N 1
ATOM 749 C CA . ILE A 1 94 ? -3.775 -6.607 -0.884 1.00 98.00 94 ILE A CA 1
ATOM 750 C C . ILE A 1 94 ? -5.293 -6.797 -0.782 1.00 98.00 94 ILE A C 1
ATOM 752 O O . ILE A 1 94 ? -5.799 -7.058 0.302 1.00 98.00 94 ILE A O 1
ATOM 756 N N . VAL A 1 95 ? -6.010 -6.738 -1.910 1.00 97.44 95 VAL A N 1
ATOM 757 C CA . VAL A 1 95 ? -7.475 -6.907 -1.952 1.00 97.44 95 VAL A CA 1
ATOM 758 C C . VAL A 1 95 ? -7.912 -8.280 -1.427 1.00 97.44 95 VAL A C 1
ATOM 760 O O . VAL A 1 95 ? -8.911 -8.386 -0.728 1.00 97.44 95 VAL A O 1
ATOM 763 N N . GLU A 1 96 ? -7.171 -9.340 -1.746 1.00 97.56 96 GLU A N 1
ATOM 764 C CA . GLU A 1 96 ? -7.508 -10.715 -1.359 1.00 97.56 96 GLU A CA 1
ATOM 765 C C . GLU A 1 96 ? -7.173 -11.032 0.108 1.00 97.56 96 GLU A C 1
ATOM 767 O O . GLU A 1 96 ? -7.770 -11.939 0.686 1.00 97.56 96 GLU A O 1
ATOM 772 N N . LYS A 1 97 ? -6.193 -10.340 0.710 1.00 97.88 97 LYS A N 1
ATOM 773 C CA . LYS A 1 97 ? -5.659 -10.677 2.044 1.00 97.88 97 LYS A CA 1
ATOM 774 C C . LYS A 1 97 ? -5.928 -9.635 3.125 1.00 97.88 97 LYS A C 1
ATOM 776 O O . LYS A 1 97 ? -5.615 -9.892 4.289 1.00 97.88 97 LYS A O 1
ATOM 781 N N . THR A 1 98 ? -6.473 -8.477 2.775 1.00 96.38 98 THR A N 1
ATOM 782 C CA . THR A 1 98 ? -6.775 -7.403 3.722 1.00 96.38 98 THR A CA 1
ATOM 783 C C . THR A 1 98 ? -8.267 -7.122 3.736 1.00 96.38 98 THR A C 1
ATOM 785 O O . THR A 1 98 ? -8.854 -6.815 2.707 1.00 96.38 98 THR A O 1
ATOM 788 N N . ASP A 1 99 ? -8.866 -7.181 4.921 1.00 93.25 99 ASP A N 1
ATOM 789 C CA . ASP A 1 99 ? -10.283 -6.882 5.140 1.00 93.25 99 ASP A CA 1
ATOM 790 C C . ASP A 1 99 ? -10.482 -5.379 5.416 1.00 93.25 99 ASP A C 1
ATOM 792 O O . ASP A 1 99 ? -10.814 -4.964 6.526 1.00 93.25 99 ASP A O 1
ATOM 796 N N . PHE A 1 100 ? -10.160 -4.536 4.430 1.00 94.19 100 PHE A N 1
ATOM 797 C CA . PHE A 1 100 ? -10.4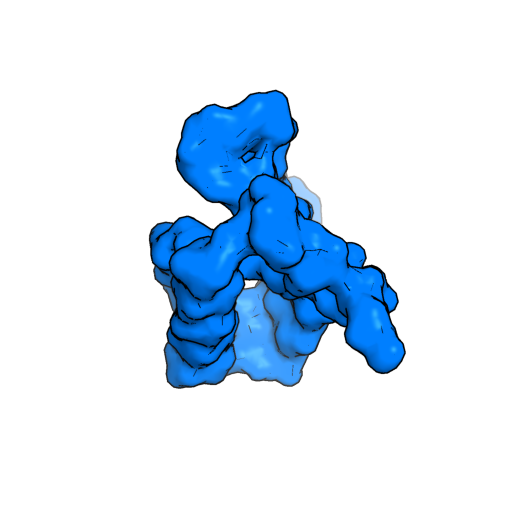13 -3.094 4.518 1.00 94.19 100 PHE A CA 1
ATOM 798 C C . PHE A 1 100 ? -11.877 -2.781 4.175 1.00 94.19 100 PHE A C 1
ATOM 800 O O . PHE A 1 100 ? -12.482 -3.411 3.309 1.00 94.19 100 PHE A O 1
ATOM 807 N N . LYS A 1 101 ? -12.438 -1.740 4.798 1.00 96.19 101 LYS A N 1
ATOM 808 C CA . LYS A 1 101 ? -13.762 -1.202 4.442 1.00 96.19 101 LYS A CA 1
ATOM 809 C C . LYS A 1 101 ? -13.707 -0.417 3.133 1.00 96.19 101 LYS A C 1
ATOM 811 O O . LYS A 1 101 ? -14.633 -0.479 2.330 1.00 96.19 101 LYS A O 1
ATOM 816 N N . THR A 1 102 ? -12.616 0.326 2.938 1.00 97.56 102 THR A N 1
ATOM 817 C CA . THR A 1 102 ? -12.435 1.230 1.801 1.00 97.56 102 THR A CA 1
ATOM 818 C C . THR A 1 102 ? -10.994 1.187 1.312 1.00 97.56 102 THR A C 1
ATOM 820 O O . THR A 1 102 ? -10.057 1.329 2.096 1.00 97.56 102 THR A O 1
ATOM 823 N N . MET A 1 103 ? -10.820 1.075 -0.002 1.00 96.50 103 MET A N 1
ATOM 824 C CA . MET A 1 103 ? -9.543 1.279 -0.680 1.00 96.50 103 MET A CA 1
ATOM 825 C C . MET A 1 103 ? -9.703 2.389 -1.717 1.00 96.50 103 MET A C 1
ATOM 827 O O . MET A 1 103 ? -10.593 2.329 -2.566 1.00 96.50 103 MET A O 1
ATOM 831 N N . ILE A 1 104 ? -8.843 3.400 -1.642 1.00 95.44 104 ILE A N 1
ATOM 832 C CA . ILE A 1 104 ? -8.766 4.506 -2.594 1.00 95.44 104 ILE A CA 1
ATOM 833 C C . ILE A 1 104 ? -7.496 4.309 -3.416 1.00 95.44 104 ILE A C 1
ATOM 835 O O . ILE A 1 104 ? -6.396 4.371 -2.870 1.00 95.44 104 ILE A O 1
ATOM 839 N N . LEU A 1 105 ? -7.669 4.061 -4.716 1.00 92.88 105 LEU A N 1
ATOM 840 C CA . LEU A 1 105 ? -6.571 3.976 -5.676 1.00 92.88 105 LEU A CA 1
ATOM 841 C C . LEU A 1 105 ? -6.338 5.364 -6.297 1.00 92.88 105 LEU A C 1
ATOM 843 O O . LEU A 1 105 ? -7.199 5.847 -7.036 1.00 92.88 105 LEU A O 1
ATOM 847 N N . ASP A 1 106 ? -5.222 6.021 -5.976 1.00 89.00 106 ASP A N 1
ATOM 848 C CA . ASP A 1 106 ? -4.971 7.435 -6.301 1.00 89.00 106 ASP A CA 1
ATOM 849 C C . ASP A 1 106 ? -3.800 7.675 -7.288 1.00 89.00 106 ASP A C 1
ATOM 851 O O . ASP A 1 106 ? -3.383 6.775 -8.028 1.00 89.00 106 ASP A O 1
ATOM 855 N N . HIS A 1 107 ? -3.361 8.941 -7.358 1.00 87.56 107 HIS A N 1
ATOM 856 C CA . HIS A 1 107 ? -2.223 9.531 -8.084 1.00 87.56 107 HIS A CA 1
ATOM 857 C C . HIS A 1 107 ? -2.107 9.259 -9.597 1.00 87.56 107 HIS A C 1
ATOM 859 O O . HIS A 1 107 ? -2.118 10.204 -10.394 1.00 87.56 107 HIS A O 1
ATOM 865 N N . HIS A 1 108 ? -1.968 7.999 -10.008 1.00 82.75 108 HIS A N 1
ATOM 866 C CA . HIS A 1 108 ? -1.663 7.596 -11.383 1.00 82.75 108 HIS A CA 1
ATOM 867 C C . HIS A 1 108 ? -2.855 7.034 -12.152 1.00 82.75 108 HIS A C 1
ATOM 869 O O . HIS A 1 108 ? -2.944 7.287 -13.351 1.00 82.75 108 HIS A O 1
ATOM 875 N N . LEU A 1 109 ? -3.785 6.331 -11.493 1.00 69.38 109 LEU A N 1
ATOM 876 C CA . LEU A 1 109 ? -4.893 5.664 -12.191 1.00 69.38 109 LEU A CA 1
ATOM 877 C C . LEU A 1 109 ? -5.731 6.652 -13.018 1.00 69.38 109 LEU A C 1
ATOM 879 O O . LEU A 1 109 ? -6.137 6.358 -14.136 1.00 69.38 109 LEU A O 1
ATOM 883 N N . LEU A 1 110 ? -5.954 7.855 -12.485 1.00 72.25 110 LEU A N 1
ATOM 884 C CA . LEU A 1 110 ? -6.749 8.892 -13.149 1.00 72.25 110 LEU A CA 1
ATOM 885 C C . LEU A 1 110 ? -6.028 9.575 -14.323 1.00 72.25 110 LEU A C 1
ATOM 887 O O . LEU A 1 110 ? -6.644 10.384 -15.014 1.00 72.25 110 LEU A O 1
ATOM 891 N N . ARG A 1 111 ? -4.738 9.288 -14.533 1.00 80.50 111 ARG A N 1
ATOM 892 C CA . ARG A 1 111 ? -3.913 9.884 -15.595 1.00 80.50 111 ARG A CA 1
ATOM 893 C C . ARG A 1 111 ? -3.801 9.003 -16.840 1.00 80.50 111 ARG A C 1
ATOM 895 O O . ARG A 1 111 ? -3.143 9.420 -17.789 1.00 80.50 111 ARG A O 1
ATOM 902 N N . ASP A 1 112 ? -4.378 7.802 -16.823 1.00 75.88 112 ASP A N 1
ATOM 903 C CA . ASP A 1 112 ? -4.291 6.875 -17.951 1.00 75.88 112 ASP A CA 1
ATOM 904 C C . ASP A 1 112 ? -4.975 7.431 -19.210 1.00 75.88 112 ASP A C 1
ATOM 906 O O . ASP A 1 112 ? -5.942 8.200 -19.129 1.00 75.88 112 ASP A O 1
ATOM 910 N N . TYR A 1 113 ? -4.466 7.038 -20.378 1.00 73.81 113 TYR A N 1
ATOM 911 C CA . TYR A 1 113 ? -5.078 7.381 -21.655 1.00 73.81 113 TYR A CA 1
ATOM 912 C C . TYR A 1 113 ? -6.404 6.620 -21.776 1.00 73.81 113 TYR A C 1
ATOM 914 O O . TYR A 1 113 ? -6.439 5.396 -21.661 1.00 73.81 113 TYR A O 1
ATOM 922 N N . ARG A 1 114 ? -7.501 7.359 -21.957 1.00 58.84 114 ARG A N 1
ATOM 923 C CA . ARG A 1 114 ? -8.836 6.798 -22.204 1.00 58.84 114 ARG A CA 1
ATOM 924 C C . ARG A 1 114 ? -8.971 6.282 -23.628 1.00 58.84 114 ARG A C 1
ATOM 926 O O . ARG A 1 114 ? -8.455 6.972 -24.535 1.00 58.84 114 ARG A O 1
#

Foldseek 3Di:
DWDDDPQKIKDKDDWADLEDPPDPVGTDIWIWIDHPFIEIEDPDHQLVLDLVVLVVLLVSQGQEYEYEHHQQQCYPHRDDPSSNVSSVVSVVSNVVRHPHNYYHHDDRPVVDDD

Secondary structure (DSSP, 8-state):
-EEEETTEEEEEPSPEESSSTT-TT-EE--EEEESSSEEEE---STTT-SHHHHHHHHHH--SEEEEEPP-GGGBTTTB-HHHHHHHHHHHHHHHHH---SEEEEETTGGGS--

Sequence (114 aa):
NELKFGSTKIRFTKPLWHGTRGTKLGFVVGVIIENKEKIFFTSDIDGPCIEEYADMVVEEKPEILIIDGPATYLLGYIMSYENLKKSIKNLKKIVEKTDFKTMILDHHLLRDYR

pLDDT: mean 94.13, std 6.37, range [58.84, 98.56]

Radius of gyration: 14.22 Å; chains: 1; bounding box: 31×24×45 Å